Protein AF-A0A812PJ82-F1 (afdb_monomer)

Radius of gyration: 13.45 Å; Cα contacts (8 Å, |Δi|>4): 151; 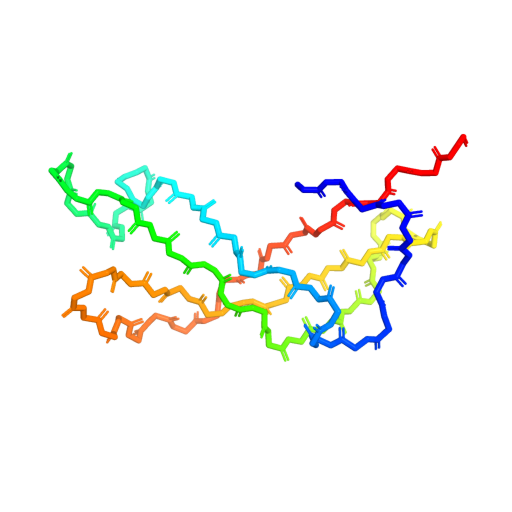chains: 1; bounding box: 36×22×34 Å

Solvent-accessible surface area (backbone atoms only — not comparable to full-atom values): 4737 Å² total; per-residue (Å²): 104,74,35,92,62,74,72,89,49,54,87,69,56,73,73,45,72,48,68,18,43,86,71,75,73,27,56,86,91,64,22,60,27,34,34,42,64,71,44,78,42,78,24,87,86,74,33,87,78,31,34,32,30,36,20,44,50,35,40,91,91,48,87,48,90,56,91,70,51,79,47,75,45,44,50,64,75,134

Structure (mmCIF, N/CA/C/O backbone):
data_AF-A0A812PJ82-F1
#
_entry.id   AF-A0A812PJ82-F1
#
loop_
_atom_site.group_PDB
_atom_site.id
_atom_site.type_symbol
_atom_site.label_atom_id
_atom_site.label_alt_id
_atom_site.label_comp_id
_atom_site.label_asym_id
_atom_site.label_entity_id
_atom_site.label_seq_id
_atom_site.pdbx_PDB_ins_code
_atom_site.Cartn_x
_atom_site.Cartn_y
_atom_site.Cartn_z
_atom_site.occupancy
_atom_sit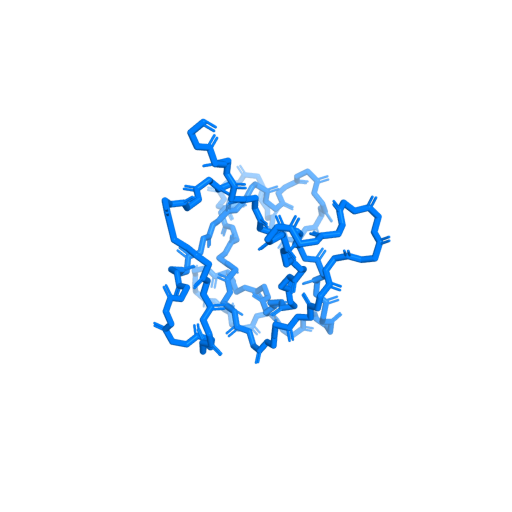e.B_iso_or_equiv
_atom_site.auth_seq_id
_atom_site.auth_comp_id
_atom_site.auth_asym_id
_atom_site.auth_atom_id
_atom_site.pdbx_PDB_model_num
ATOM 1 N N . MET A 1 1 ? 6.159 4.708 4.120 1.00 73.44 1 MET A N 1
ATOM 2 C CA . MET A 1 1 ? 7.003 3.515 3.999 1.00 73.44 1 MET A CA 1
ATOM 3 C C . MET A 1 1 ? 7.921 3.808 2.862 1.00 73.44 1 MET A C 1
ATOM 5 O O . MET A 1 1 ? 7.433 4.106 1.779 1.00 73.44 1 MET A O 1
ATOM 9 N N . THR A 1 2 ? 9.209 3.791 3.164 1.00 85.31 2 THR A N 1
ATOM 10 C CA . THR A 1 2 ? 10.267 3.928 2.177 1.00 85.31 2 THR A CA 1
ATOM 11 C C . THR A 1 2 ? 10.838 2.542 1.928 1.00 85.31 2 THR A C 1
ATOM 13 O O . THR A 1 2 ? 11.220 1.867 2.883 1.00 85.31 2 THR A O 1
ATOM 16 N N . MET A 1 3 ? 10.862 2.098 0.675 1.00 87.38 3 MET A N 1
ATOM 17 C CA . MET A 1 3 ? 11.539 0.862 0.270 1.00 87.38 3 MET A CA 1
ATOM 18 C C . MET A 1 3 ? 12.868 1.180 -0.413 1.00 87.38 3 MET A C 1
ATOM 20 O O . MET A 1 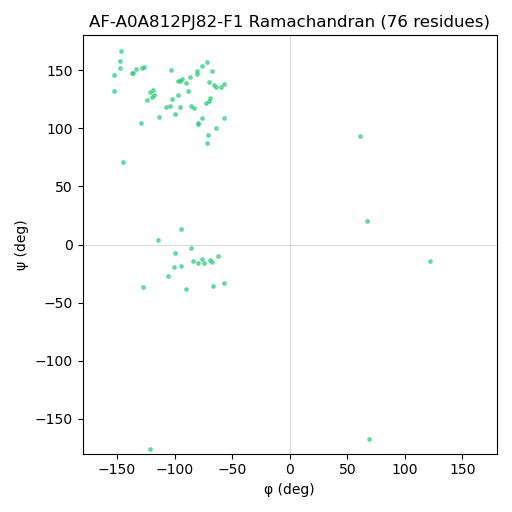3 ? 13.001 2.228 -1.036 1.00 87.38 3 MET A O 1
ATOM 24 N N . THR A 1 4 ? 13.843 0.279 -0.286 1.00 91.12 4 THR A N 1
ATOM 25 C CA . THR A 1 4 ? 15.158 0.382 -0.946 1.00 91.12 4 THR A CA 1
ATOM 26 C C . THR A 1 4 ? 15.148 -0.155 -2.376 1.00 91.12 4 THR A C 1
ATOM 28 O O . THR A 1 4 ? 16.079 0.087 -3.137 1.00 91.12 4 THR A O 1
ATOM 31 N N . ALA A 1 5 ? 14.100 -0.891 -2.746 1.00 90.50 5 ALA A N 1
ATOM 32 C CA . ALA A 1 5 ? 13.903 -1.443 -4.073 1.00 90.50 5 ALA A CA 1
ATOM 33 C C . ALA A 1 5 ? 12.451 -1.252 -4.509 1.00 90.50 5 ALA A C 1
ATOM 35 O O . ALA A 1 5 ? 11.525 -1.291 -3.693 1.00 90.50 5 ALA A O 1
ATOM 36 N N . ARG A 1 6 ? 12.263 -1.074 -5.818 1.00 92.44 6 ARG A N 1
ATOM 37 C CA . ARG A 1 6 ? 10.942 -0.961 -6.424 1.00 92.44 6 ARG A CA 1
ATOM 38 C C . ARG A 1 6 ? 10.230 -2.323 -6.370 1.00 92.44 6 ARG A C 1
ATOM 40 O O . ARG A 1 6 ? 10.767 -3.287 -6.916 1.00 92.44 6 ARG A O 1
ATOM 47 N N . PRO A 1 7 ? 9.030 -2.413 -5.775 1.00 93.31 7 PRO A N 1
ATOM 48 C CA . PRO A 1 7 ? 8.259 -3.652 -5.768 1.00 93.31 7 PRO A CA 1
ATOM 49 C C . PRO A 1 7 ? 7.740 -3.959 -7.180 1.00 93.31 7 PRO A C 1
ATOM 51 O O . PRO A 1 7 ? 7.298 -3.055 -7.898 1.00 93.31 7 PRO A O 1
ATOM 54 N N . LEU A 1 8 ? 7.784 -5.233 -7.574 1.00 92.06 8 LEU A N 1
ATOM 55 C CA . LEU A 1 8 ? 7.272 -5.701 -8.869 1.00 92.06 8 LEU A CA 1
ATOM 56 C C . LEU A 1 8 ? 5.958 -6.467 -8.710 1.00 92.06 8 LEU A C 1
ATOM 58 O O . LEU A 1 8 ? 5.141 -6.504 -9.629 1.00 92.06 8 LEU A O 1
ATOM 62 N N . LYS A 1 9 ? 5.754 -7.077 -7.542 1.00 95.50 9 LYS A N 1
ATOM 63 C CA . LYS A 1 9 ? 4.567 -7.849 -7.190 1.00 95.50 9 LYS A CA 1
ATOM 64 C C . LYS A 1 9 ? 4.011 -7.359 -5.864 1.00 95.50 9 LYS A C 1
ATOM 66 O O . LYS A 1 9 ? 4.735 -6.910 -4.982 1.00 95.50 9 LYS A O 1
ATOM 71 N N . VAL A 1 10 ? 2.702 -7.511 -5.697 1.00 94.19 10 VAL A N 1
ATOM 72 C CA . VAL A 1 10 ? 1.989 -7.161 -4.456 1.00 94.19 10 VAL A CA 1
ATOM 73 C C . VAL A 1 10 ? 2.563 -7.913 -3.250 1.00 94.19 10 VAL A C 1
ATOM 75 O O . VAL A 1 10 ? 2.632 -7.364 -2.159 1.00 94.19 10 VAL A O 1
ATOM 78 N N . THR A 1 11 ? 3.042 -9.141 -3.457 1.00 94.56 11 THR A N 1
ATOM 79 C CA . THR A 1 11 ? 3.694 -9.974 -2.434 1.00 94.56 11 THR A CA 1
ATOM 80 C C . THR A 1 11 ? 5.043 -9.439 -1.954 1.00 94.56 11 THR A C 1
ATOM 82 O O . THR A 1 11 ? 5.528 -9.893 -0.924 1.00 94.56 11 THR A O 1
ATOM 85 N N . ASP A 1 12 ? 5.649 -8.492 -2.675 1.00 93.38 12 ASP A N 1
ATOM 86 C CA . ASP A 1 12 ? 6.910 -7.856 -2.276 1.00 93.38 12 ASP A CA 1
ATOM 87 C C . ASP A 1 12 ? 6.673 -6.762 -1.216 1.00 93.38 12 ASP A C 1
ATOM 89 O O . ASP A 1 12 ? 7.606 -6.296 -0.558 1.00 93.38 12 ASP A O 1
ATOM 93 N N . LEU A 1 13 ? 5.418 -6.329 -1.058 1.00 93.25 13 LEU A N 1
ATOM 94 C CA . LEU A 1 13 ? 5.005 -5.287 -0.129 1.00 93.25 13 LEU A CA 1
ATOM 95 C C . LEU A 1 13 ? 4.641 -5.881 1.232 1.00 93.25 13 LEU A C 1
ATOM 97 O O . LEU A 1 13 ? 3.964 -6.904 1.336 1.00 93.25 13 LEU A O 1
ATOM 101 N N . LYS A 1 14 ? 5.048 -5.190 2.298 1.00 91.75 14 LYS A N 1
ATOM 102 C CA . LYS A 1 14 ? 4.658 -5.543 3.666 1.00 91.75 14 LYS A CA 1
ATOM 103 C C . LYS A 1 14 ? 3.253 -5.017 3.957 1.00 91.75 14 LYS A C 1
ATOM 105 O O . LYS A 1 14 ? 2.885 -3.944 3.481 1.00 91.75 14 LYS A O 1
ATOM 110 N N . VAL A 1 15 ? 2.499 -5.756 4.772 1.00 91.06 15 VAL A N 1
ATOM 111 C CA . VAL A 1 15 ? 1.304 -5.207 5.426 1.00 91.06 15 VAL A CA 1
ATOM 112 C C . VAL A 1 15 ? 1.750 -4.035 6.282 1.00 91.06 15 VAL A C 1
ATOM 114 O O . VAL A 1 15 ? 2.777 -4.114 6.962 1.00 91.06 15 VAL A O 1
ATOM 117 N N . TRP A 1 16 ? 0.996 -2.950 6.212 1.00 92.00 16 TRP A N 1
ATOM 118 C CA . TRP A 1 16 ? 1.278 -1.758 6.993 1.00 92.00 16 TRP A CA 1
ATOM 119 C C . TRP A 1 16 ? 0.088 -1.419 7.883 1.00 92.00 16 TRP A C 1
ATOM 121 O O . TRP A 1 16 ? -0.866 -2.187 7.949 1.00 92.00 16 TRP A O 1
ATOM 131 N N . ASN A 1 17 ? 0.154 -0.310 8.600 1.00 90.69 17 ASN A N 1
ATOM 132 C CA . ASN A 1 17 ? -0.867 0.108 9.537 1.00 90.69 17 ASN A CA 1
ATOM 133 C C . ASN A 1 17 ? -0.953 1.634 9.572 1.00 90.69 17 ASN A C 1
ATOM 135 O O . ASN A 1 17 ? -0.012 2.339 9.195 1.00 90.69 17 ASN A O 1
ATOM 139 N N . TYR A 1 18 ? -2.098 2.126 10.018 1.00 88.00 18 TYR A N 1
ATOM 140 C CA . TYR A 1 18 ? -2.334 3.530 10.321 1.00 88.00 18 TYR A CA 1
ATOM 141 C C . TYR A 1 18 ? -3.307 3.647 11.497 1.00 88.00 18 TYR A C 1
ATOM 143 O O . TYR A 1 18 ? -3.955 2.673 11.887 1.00 88.00 18 TYR A O 1
ATOM 151 N N . ASP A 1 19 ? -3.391 4.850 12.060 1.00 88.69 19 ASP A N 1
ATOM 152 C CA . ASP A 1 19 ? -4.380 5.189 13.078 1.00 88.69 19 ASP A CA 1
ATOM 153 C C . ASP A 1 19 ? -5.739 5.482 12.419 1.00 88.69 19 ASP A C 1
ATOM 155 O O . ASP A 1 19 ? -5.944 6.536 11.812 1.00 88.69 19 ASP A O 1
ATOM 159 N N . GLY A 1 20 ? -6.662 4.531 12.531 1.00 86.06 20 GLY A N 1
ATOM 160 C CA . GLY A 1 20 ? -8.016 4.600 11.990 1.00 86.06 20 GLY A CA 1
ATOM 161 C C . GLY A 1 20 ? -8.973 5.483 12.790 1.00 86.06 20 GLY A C 1
ATOM 162 O O . GLY A 1 20 ? -10.043 5.815 12.280 1.00 86.06 20 GLY A O 1
ATOM 163 N N . SER A 1 21 ? -8.617 5.913 14.007 1.00 82.94 21 SER A N 1
ATOM 164 C CA . SER A 1 21 ? -9.469 6.844 14.768 1.00 82.94 21 SER A CA 1
ATOM 165 C C . SER A 1 21 ? -9.548 8.214 14.093 1.00 82.94 21 SER A C 1
ATOM 167 O O . SER A 1 21 ? -10.618 8.817 14.011 1.00 82.94 21 SER A O 1
ATOM 169 N N . SER A 1 22 ? -8.441 8.641 13.484 1.00 82.56 22 SER A N 1
ATOM 170 C CA . SER A 1 22 ? -8.337 9.877 12.704 1.00 82.56 22 SER A CA 1
ATOM 171 C C . SER A 1 22 ? -9.121 9.843 11.382 1.00 82.56 22 SER A C 1
ATOM 173 O O . SER A 1 22 ? -9.324 10.884 10.759 1.00 82.56 22 SER A O 1
ATOM 175 N N . THR A 1 23 ? -9.577 8.666 10.944 1.00 82.19 23 THR A N 1
ATOM 176 C CA . THR A 1 23 ? -10.378 8.483 9.722 1.00 82.19 23 THR A CA 1
ATOM 177 C C . THR A 1 23 ? -11.799 7.989 10.005 1.00 82.19 23 THR A C 1
ATOM 179 O O . THR A 1 23 ? -12.549 7.729 9.066 1.00 82.19 23 THR A O 1
ATOM 182 N N . GLY A 1 24 ? -12.184 7.851 11.281 1.00 79.25 24 GLY A N 1
ATOM 183 C CA . GLY A 1 24 ? -13.482 7.300 11.685 1.00 79.25 24 GLY A CA 1
ATOM 184 C C . GLY A 1 24 ? -13.658 5.813 11.354 1.00 79.25 24 GLY A C 1
ATOM 185 O O . GLY A 1 24 ? -14.787 5.339 11.264 1.00 79.25 24 GLY A O 1
ATOM 186 N N . GLN A 1 25 ? -12.561 5.081 11.134 1.00 76.69 25 GLN A N 1
ATOM 187 C CA . GLN A 1 25 ? -12.564 3.660 10.759 1.00 76.69 25 GLN A CA 1
ATOM 188 C C . GLN A 1 25 ? -12.287 2.719 11.935 1.00 76.69 25 GLN A C 1
ATOM 190 O O . GLN A 1 25 ? -12.382 1.505 11.772 1.00 76.69 25 GLN A O 1
ATOM 195 N N . ALA A 1 26 ? -11.937 3.255 13.103 1.00 76.44 26 ALA A N 1
ATOM 196 C CA . ALA A 1 26 ? -11.727 2.478 14.313 1.00 76.44 26 ALA A CA 1
ATOM 197 C C . ALA A 1 26 ? -11.996 3.326 15.565 1.00 76.44 26 ALA A C 1
ATOM 199 O O . ALA A 1 26 ? -11.706 4.523 15.586 1.00 76.44 26 ALA A O 1
ATOM 200 N N . ASP A 1 27 ? -12.526 2.701 16.616 1.00 74.19 27 ASP A N 1
ATOM 201 C CA . ASP A 1 27 ? -12.735 3.361 17.906 1.00 74.19 27 ASP A CA 1
ATOM 202 C C . ASP A 1 27 ? -11.400 3.702 18.582 1.00 74.19 27 ASP A C 1
ATOM 204 O O . ASP A 1 27 ? -10.411 2.976 18.466 1.00 74.19 27 ASP A O 1
ATOM 208 N N . GLY A 1 28 ? -11.378 4.785 19.366 1.00 65.50 28 GLY A N 1
ATOM 209 C CA . GLY A 1 28 ? -10.156 5.319 19.984 1.00 65.50 28 GLY A CA 1
ATOM 210 C C . GLY A 1 28 ? -9.441 4.391 20.980 1.00 65.50 28 GLY A C 1
ATOM 211 O O . GLY A 1 28 ? -8.332 4.698 21.402 1.00 65.50 28 GLY A O 1
ATOM 212 N N . HIS A 1 29 ? -10.044 3.265 21.376 1.00 67.88 29 HIS A N 1
ATOM 213 C CA . HIS A 1 29 ? -9.419 2.273 22.264 1.00 67.88 29 HIS A CA 1
ATOM 214 C C . HIS A 1 29 ? -8.725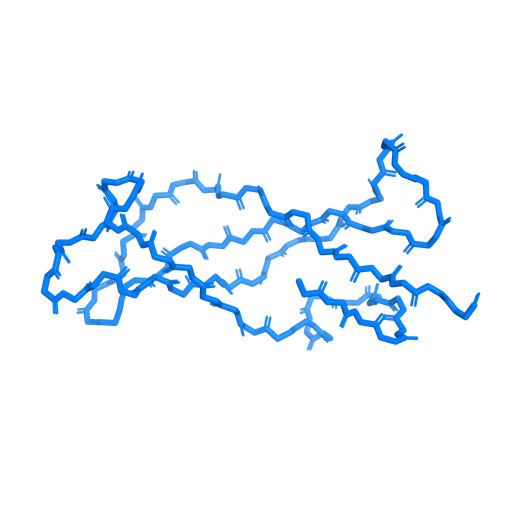 1.123 21.516 1.00 67.88 29 HIS A C 1
ATOM 216 O O . HIS A 1 29 ? -7.872 0.457 22.099 1.00 67.88 29 HIS A O 1
ATOM 222 N N . ASN A 1 30 ? -9.048 0.906 20.237 1.00 70.62 30 ASN A N 1
ATOM 223 C CA . ASN A 1 30 ? -8.341 -0.020 19.353 1.00 70.62 30 ASN A CA 1
ATOM 224 C C . ASN A 1 30 ? -8.318 0.564 1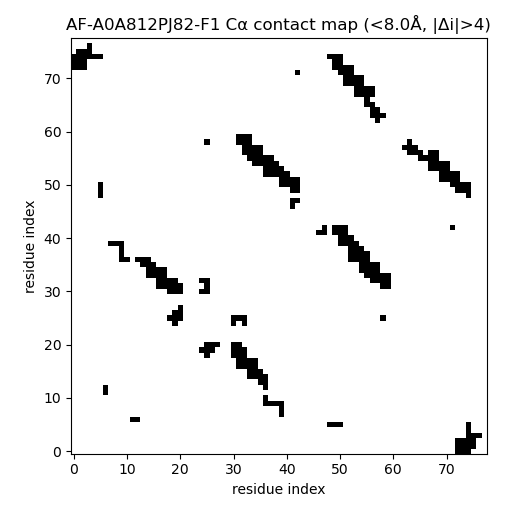7.939 1.00 70.62 30 ASN A C 1
ATOM 226 O O . ASN A 1 30 ? -9.043 0.113 17.047 1.00 70.62 30 ASN A O 1
ATOM 230 N N . SER A 1 31 ? -7.520 1.618 17.780 1.00 80.56 31 SER A N 1
ATOM 231 C CA . SER A 1 31 ? -7.534 2.443 16.580 1.00 80.56 31 SER A CA 1
ATOM 232 C C . SER A 1 31 ? -6.639 1.923 15.456 1.00 80.56 31 SER A C 1
ATOM 234 O O . SER A 1 31 ? -6.612 2.509 14.378 1.00 80.56 31 SER A O 1
ATOM 236 N N . GLU A 1 32 ? -5.904 0.832 15.673 1.00 84.94 32 GLU A N 1
ATOM 237 C CA . GLU A 1 32 ? -5.003 0.296 14.660 1.00 84.94 32 GLU A CA 1
ATOM 238 C C . GLU A 1 32 ? -5.782 -0.373 13.522 1.00 84.94 32 GLU A C 1
ATOM 240 O O . GLU A 1 32 ? -6.532 -1.335 13.719 1.00 84.94 32 GLU A O 1
ATOM 245 N N . VAL A 1 33 ? -5.556 0.121 12.304 1.00 85.38 33 VAL A N 1
ATOM 246 C CA . VAL A 1 33 ? -6.086 -0.470 11.076 1.00 85.38 33 VAL A CA 1
ATOM 247 C C . VAL A 1 33 ? -4.924 -0.911 10.203 1.00 85.38 33 VAL A C 1
ATOM 249 O O . VAL A 1 33 ? -4.000 -0.147 9.922 1.00 85.38 33 VAL A O 1
ATOM 252 N N . LEU A 1 34 ? -4.972 -2.165 9.769 1.00 89.00 34 LEU A N 1
ATOM 253 C CA . LEU A 1 34 ? -3.984 -2.785 8.903 1.00 89.00 34 LEU A CA 1
ATOM 254 C C . LEU A 1 34 ? -4.305 -2.516 7.436 1.00 89.00 34 LEU A C 1
ATOM 256 O O . LEU A 1 34 ? -5.456 -2.534 7.016 1.00 89.00 34 LEU A O 1
ATOM 260 N N . LEU A 1 35 ? -3.263 -2.340 6.639 1.00 91.12 35 LEU A N 1
ATOM 261 C CA . LEU A 1 35 ? -3.311 -2.086 5.210 1.00 91.12 35 LEU A CA 1
ATOM 262 C C . LEU A 1 35 ? -2.714 -3.272 4.482 1.00 91.12 35 LEU A C 1
ATOM 264 O O . LEU A 1 35 ? -1.499 -3.492 4.526 1.00 91.12 35 LEU A O 1
ATOM 268 N N . LYS A 1 36 ? -3.566 -4.034 3.802 1.00 91.12 36 LYS A N 1
ATOM 269 C CA . LYS A 1 36 ? -3.148 -5.198 3.028 1.00 91.12 36 LYS A CA 1
ATOM 270 C C . LYS A 1 36 ? -3.040 -4.838 1.544 1.00 91.12 36 LYS A C 1
ATOM 272 O O . LYS A 1 36 ? -4.074 -4.616 0.918 1.00 91.12 36 LYS A O 1
ATOM 277 N N . PRO A 1 37 ? -1.832 -4.826 0.953 1.00 94.50 37 PRO A N 1
ATOM 278 C CA . PRO A 1 37 ? -1.648 -4.508 -0.460 1.00 94.50 37 PRO A CA 1
ATOM 279 C C . PRO A 1 37 ? -2.449 -5.436 -1.385 1.00 94.50 37 PRO A C 1
ATOM 281 O O . PRO A 1 37 ? -2.482 -6.652 -1.172 1.00 94.50 37 PRO A O 1
ATOM 284 N N . ARG A 1 38 ? -3.066 -4.870 -2.430 1.00 94.25 38 ARG A N 1
ATOM 285 C CA . ARG A 1 38 ? -3.865 -5.593 -3.439 1.00 94.25 38 ARG A CA 1
ATOM 286 C C . ARG A 1 38 ? -3.449 -5.322 -4.875 1.00 94.25 38 ARG A C 1
ATOM 288 O O . ARG A 1 38 ? -3.482 -6.248 -5.680 1.00 94.25 38 ARG A O 1
ATOM 295 N N . ALA A 1 39 ? -3.045 -4.096 -5.193 1.00 94.75 39 ALA A N 1
ATOM 296 C CA . ALA A 1 39 ? -2.599 -3.733 -6.534 1.00 94.75 39 ALA A CA 1
ATOM 297 C C . ALA A 1 39 ? -1.511 -2.655 -6.492 1.00 94.75 39 ALA A C 1
ATOM 299 O O . ALA A 1 39 ? -1.462 -1.849 -5.563 1.00 94.75 39 ALA A O 1
ATOM 300 N N . ILE A 1 40 ? -0.646 -2.658 -7.507 1.00 95.62 40 ILE A N 1
ATOM 301 C CA . ILE A 1 40 ? 0.448 -1.699 -7.688 1.00 95.62 40 ILE A CA 1
ATOM 302 C C . ILE A 1 40 ? 0.212 -0.945 -8.995 1.00 95.62 40 ILE A C 1
ATOM 304 O O . ILE A 1 40 ? -0.035 -1.560 -10.031 1.00 95.62 40 ILE A O 1
ATOM 308 N N . PHE A 1 41 ? 0.350 0.375 -8.948 1.00 95.38 41 PHE A N 1
ATOM 309 C CA . PHE A 1 41 ? 0.253 1.271 -10.094 1.00 95.38 41 PHE A CA 1
ATOM 310 C C . PHE A 1 41 ? 1.498 2.153 -10.175 1.00 95.38 41 PHE A C 1
ATOM 312 O O . PHE A 1 41 ? 2.124 2.456 -9.159 1.00 95.38 41 PHE A O 1
ATOM 319 N N . ASN A 1 42 ? 1.857 2.596 -11.379 1.00 95.00 42 ASN A N 1
ATOM 320 C CA . ASN A 1 42 ? 2.871 3.640 -11.528 1.00 95.00 42 ASN A CA 1
ATOM 321 C C . ASN A 1 42 ? 2.358 4.932 -10.887 1.00 95.00 42 ASN A C 1
ATOM 323 O O . ASN A 1 42 ? 1.203 5.291 -11.104 1.00 95.00 42 ASN A O 1
ATOM 327 N N . ASP A 1 43 ? 3.201 5.621 -10.120 1.00 95.50 43 ASP A N 1
ATOM 328 C CA . ASP A 1 43 ? 2.855 6.925 -9.554 1.00 95.50 43 ASP A CA 1
ATOM 329 C C . ASP A 1 43 ? 2.954 8.001 -10.657 1.00 95.50 43 ASP A C 1
ATOM 331 O O . ASP A 1 43 ? 4.066 8.303 -11.103 1.00 95.50 43 ASP A O 1
ATOM 335 N N . PRO A 1 44 ? 1.830 8.571 -11.141 1.00 94.00 44 PRO A N 1
ATOM 336 C CA . PRO A 1 44 ? 1.854 9.548 -12.228 1.00 94.00 44 PRO A CA 1
ATOM 337 C C . PRO A 1 44 ? 2.367 10.920 -11.773 1.00 94.00 44 PRO A C 1
ATOM 339 O O . PRO A 1 44 ? 2.706 11.745 -12.616 1.00 94.00 44 PRO A O 1
ATOM 342 N N . PHE A 1 45 ? 2.418 11.177 -10.464 1.00 95.12 45 PHE A N 1
ATOM 343 C CA . PHE A 1 45 ? 2.833 12.463 -9.910 1.00 95.12 45 PHE A CA 1
ATOM 344 C C . PHE A 1 45 ? 4.336 12.500 -9.666 1.00 95.12 45 PHE A C 1
ATOM 346 O O . PHE A 1 45 ? 4.978 13.523 -9.891 1.00 95.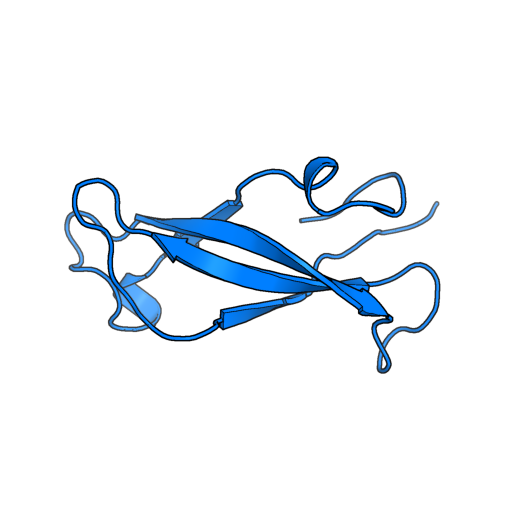12 45 PHE A O 1
ATOM 353 N N . ARG A 1 46 ? 4.903 11.381 -9.209 1.00 91.88 46 ARG A N 1
ATOM 354 C CA . ARG A 1 46 ? 6.338 11.286 -8.904 1.00 91.88 46 ARG A CA 1
ATOM 355 C C . ARG A 1 46 ? 7.159 10.612 -9.991 1.00 91.88 46 ARG A C 1
ATOM 357 O O . ARG A 1 46 ? 8.370 10.791 -10.021 1.00 91.88 46 ARG A O 1
ATOM 364 N N . GLY A 1 47 ? 6.523 9.846 -10.873 1.00 92.81 47 GLY A N 1
ATOM 365 C CA . GLY A 1 47 ? 7.210 9.109 -11.926 1.00 92.81 47 GLY A CA 1
ATOM 366 C C . GLY A 1 47 ? 8.068 7.955 -11.399 1.00 92.81 47 GLY A C 1
ATOM 367 O O . GLY A 1 47 ? 7.963 7.518 -10.253 1.00 92.81 47 GLY A O 1
ATOM 368 N N . TYR A 1 48 ? 8.920 7.414 -12.269 1.00 92.00 48 TYR A N 1
ATOM 369 C CA . TYR A 1 48 ? 9.825 6.315 -11.928 1.00 92.00 48 TYR A CA 1
ATOM 370 C C . TYR A 1 48 ? 10.871 6.759 -10.880 1.00 92.00 48 TYR A C 1
ATOM 372 O O . TYR A 1 48 ? 11.434 7.837 -11.051 1.00 92.00 48 TYR A O 1
ATOM 380 N N . PRO A 1 49 ? 11.196 5.950 -9.845 1.00 93.56 49 PRO A N 1
ATOM 381 C CA . PRO A 1 49 ? 10.802 4.553 -9.608 1.00 93.56 49 PRO A CA 1
ATOM 382 C C . PRO A 1 49 ? 9.563 4.368 -8.709 1.00 93.56 49 PRO A C 1
ATOM 384 O O . PRO A 1 49 ? 9.319 3.257 -8.236 1.00 93.56 49 PRO A O 1
ATOM 387 N N . HIS A 1 50 ? 8.798 5.426 -8.444 1.00 94.75 50 HIS A N 1
ATOM 388 C CA . HIS A 1 50 ? 7.729 5.429 -7.447 1.00 94.75 50 HIS A CA 1
ATOM 389 C C . HIS A 1 50 ? 6.458 4.705 -7.912 1.00 94.75 50 HIS A C 1
ATOM 391 O O . HIS A 1 50 ? 6.159 4.603 -9.107 1.00 94.75 50 HIS A O 1
ATOM 397 N N . VAL A 1 51 ? 5.703 4.193 -6.937 1.00 95.56 51 VAL A N 1
ATOM 398 C CA . VAL A 1 51 ? 4.474 3.430 -7.167 1.00 95.56 51 VAL A CA 1
ATOM 399 C C . VAL A 1 51 ? 3.366 3.852 -6.203 1.00 95.56 51 VAL A C 1
ATOM 401 O O . VAL A 1 51 ? 3.613 4.185 -5.045 1.00 95.56 51 VAL A O 1
ATOM 404 N N . MET A 1 52 ? 2.122 3.785 -6.666 1.00 95.44 52 MET A N 1
ATOM 405 C CA . MET A 1 52 ? 0.936 3.858 -5.813 1.00 95.44 52 MET A CA 1
ATOM 406 C C . MET A 1 52 ? 0.440 2.449 -5.515 1.00 95.44 52 MET A C 1
ATOM 408 O O . MET A 1 52 ? 0.447 1.588 -6.397 1.00 95.44 52 MET A O 1
ATOM 412 N N . VAL A 1 53 ? -0.002 2.210 -4.284 1.00 95.31 53 VAL A N 1
ATOM 413 C CA . VAL A 1 53 ? -0.494 0.901 -3.857 1.00 95.31 53 VAL A CA 1
ATOM 414 C C . VAL A 1 53 ? -1.942 1.036 -3.411 1.00 95.31 53 VAL A C 1
ATOM 416 O O . VAL A 1 53 ? -2.281 1.857 -2.565 1.00 95.31 53 VAL A O 1
ATOM 419 N N . LEU A 1 54 ? -2.815 0.214 -3.981 1.00 93.75 54 LEU A N 1
ATOM 420 C CA . LEU A 1 54 ? -4.172 0.050 -3.471 1.00 93.75 54 LEU A CA 1
ATOM 421 C C . LEU A 1 54 ? -4.162 -1.052 -2.413 1.00 93.75 54 LEU A C 1
ATOM 423 O O . LEU A 1 54 ? -3.592 -2.124 -2.658 1.00 93.75 54 LEU A O 1
ATOM 427 N N . ALA A 1 55 ? -4.776 -0.796 -1.261 1.00 92.56 55 ALA A N 1
ATOM 428 C CA . ALA A 1 55 ? -4.820 -1.730 -0.146 1.00 92.56 55 ALA A CA 1
ATOM 429 C C . ALA A 1 55 ? -6.234 -1.860 0.440 1.00 92.56 55 ALA A C 1
ATOM 431 O O . ALA A 1 55 ? -7.022 -0.914 0.414 1.00 92.56 55 ALA A O 1
ATOM 432 N N . ASP A 1 56 ? -6.523 -3.031 1.006 1.00 89.94 56 ASP A N 1
ATOM 433 C CA . ASP A 1 56 ? -7.680 -3.208 1.887 1.00 89.94 56 ASP A CA 1
ATOM 434 C C . ASP A 1 56 ? -7.340 -2.693 3.289 1.00 89.94 56 ASP A C 1
ATOM 436 O O . A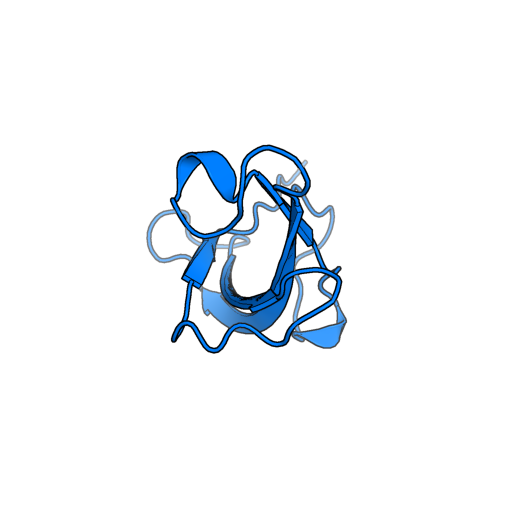SP A 1 56 ? -6.194 -2.828 3.729 1.00 89.94 56 ASP A O 1
ATOM 440 N N . ALA A 1 57 ? -8.344 -2.198 4.010 1.00 86.75 57 ALA A N 1
ATOM 441 C CA . ALA A 1 57 ? -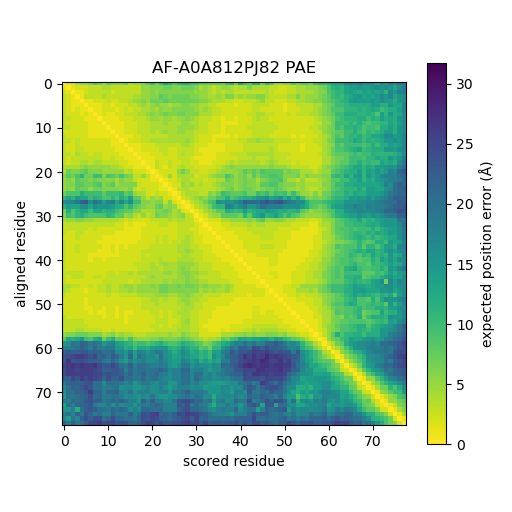8.239 -1.778 5.405 1.00 86.75 57 ALA A CA 1
ATOM 442 C C . ALA A 1 57 ? -8.873 -2.830 6.335 1.00 86.75 57 ALA A C 1
ATOM 444 O O . ALA A 1 57 ? -10.051 -3.143 6.192 1.00 86.75 57 ALA A O 1
ATOM 445 N N . TRP A 1 58 ? -8.105 -3.420 7.254 1.00 79.56 58 TRP A N 1
ATOM 446 C CA . TRP A 1 58 ? -8.551 -4.497 8.154 1.00 79.56 58 TRP A CA 1
ATOM 447 C C . TRP A 1 58 ? -8.374 -4.077 9.618 1.00 79.56 58 TRP A C 1
ATOM 449 O O . TRP A 1 58 ? -7.282 -3.661 9.994 1.00 79.56 58 TRP A O 1
ATOM 459 N N . GLN A 1 59 ? -9.387 -4.242 10.473 1.00 72.50 59 GLN A N 1
ATOM 460 C CA . GLN A 1 59 ? -9.232 -4.036 11.918 1.00 72.50 59 GLN A CA 1
ATOM 461 C C . GLN A 1 59 ? -8.944 -5.374 12.614 1.00 72.50 59 GLN A C 1
ATOM 463 O O . GLN A 1 59 ? -9.507 -6.415 12.257 1.00 72.50 59 GLN A O 1
ATOM 468 N N . ALA A 1 60 ? -8.058 -5.370 13.612 1.00 58.38 60 ALA A N 1
ATOM 469 C CA . ALA A 1 60 ? -7.758 -6.563 14.398 1.00 58.38 60 ALA A CA 1
ATOM 470 C C . ALA A 1 60 ? -9.011 -7.010 15.178 1.00 58.38 60 ALA A C 1
ATOM 472 O O . ALA A 1 60 ? -9.356 -6.427 16.202 1.00 58.38 60 ALA A O 1
ATOM 473 N N . GLY A 1 61 ? -9.708 -8.029 14.665 1.00 51.44 61 GLY A N 1
ATOM 474 C CA . GLY A 1 61 ? -10.908 -8.614 15.278 1.00 51.44 61 GLY A CA 1
ATOM 475 C C . GLY A 1 61 ? -12.171 -8.587 14.411 1.00 51.44 61 GLY A C 1
ATOM 476 O O . GLY A 1 61 ? -13.103 -9.329 14.708 1.00 51.44 61 GLY A O 1
ATOM 477 N N . ALA A 1 62 ? -12.202 -7.814 13.318 1.00 43.53 62 ALA A N 1
ATOM 478 C CA . ALA A 1 62 ? -13.322 -7.799 12.377 1.00 43.53 62 ALA A CA 1
ATOM 479 C C . ALA A 1 62 ? -12.860 -7.399 10.967 1.00 43.53 62 ALA A C 1
ATOM 481 O O . ALA A 1 62 ? -12.152 -6.411 10.773 1.00 43.53 62 ALA A O 1
ATOM 482 N N . PHE A 1 63 ? -13.281 -8.170 9.963 1.00 42.38 63 PHE A N 1
ATOM 483 C CA . PHE A 1 63 ? -13.086 -7.824 8.558 1.00 42.38 63 PHE A CA 1
ATOM 484 C C . PHE A 1 63 ? -14.016 -6.650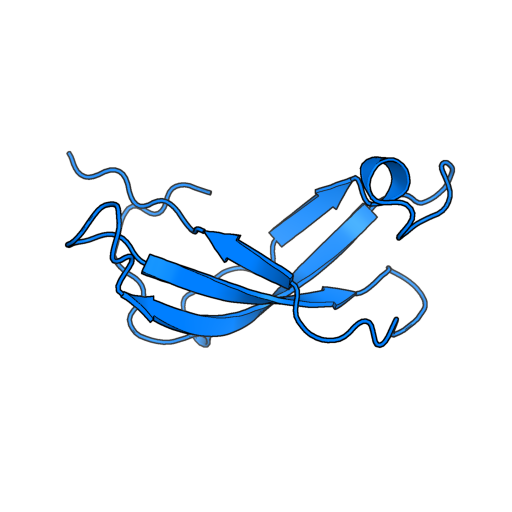 8.226 1.00 42.38 63 PHE A C 1
ATOM 486 O O . PHE A 1 63 ? -15.200 -6.843 7.955 1.00 42.38 63 PHE A O 1
ATOM 493 N N . LEU A 1 64 ? -13.508 -5.422 8.315 1.00 45.16 64 LEU A N 1
ATOM 494 C CA . LEU A 1 64 ? -14.254 -4.240 7.901 1.00 45.16 64 LEU A CA 1
ATOM 495 C C . LEU A 1 64 ? -14.163 -4.126 6.377 1.00 45.16 64 LEU A C 1
ATOM 497 O O . LEU A 1 64 ? -13.134 -3.744 5.830 1.00 45.16 64 LEU A O 1
ATOM 501 N N . PHE A 1 65 ? -15.236 -4.484 5.673 1.00 36.09 65 PHE A N 1
ATOM 502 C CA . PHE A 1 65 ? -15.370 -4.182 4.250 1.00 36.09 65 PHE A CA 1
ATOM 503 C C . PHE A 1 65 ? -15.626 -2.676 4.085 1.00 36.09 65 PHE A C 1
ATOM 505 O O . PHE A 1 65 ? -16.772 -2.240 4.044 1.00 36.09 65 PHE A O 1
ATOM 512 N N . TYR A 1 66 ? -14.562 -1.877 4.003 1.00 44.75 66 TYR A N 1
ATOM 513 C CA . TYR A 1 66 ? -14.619 -0.567 3.357 1.00 44.75 66 TYR A CA 1
ATOM 514 C C . TYR A 1 66 ? -13.866 -0.663 2.029 1.00 44.75 66 TYR A C 1
ATOM 516 O O . TYR A 1 66 ? -12.683 -0.997 1.988 1.00 44.75 66 TYR A O 1
ATOM 524 N N . GLU A 1 67 ? -14.590 -0.428 0.940 1.00 41.41 67 GLU A N 1
ATOM 525 C CA . GLU A 1 67 ? -14.098 -0.456 -0.437 1.00 41.41 67 GLU A CA 1
ATOM 526 C C . GLU A 1 67 ? -12.918 0.524 -0.625 1.00 41.41 67 GLU A C 1
ATOM 528 O O . GLU A 1 67 ? -13.099 1.738 -0.614 1.00 41.41 67 GLU A O 1
ATOM 533 N N . GLY A 1 68 ? -11.709 -0.028 -0.795 1.00 46.00 68 GLY A N 1
ATOM 534 C CA . GLY A 1 68 ? -10.547 0.570 -1.468 1.00 46.00 68 GLY A CA 1
ATOM 535 C C . GLY A 1 68 ? -9.959 1.869 -0.898 1.00 46.00 68 GLY A C 1
ATOM 536 O O . GLY A 1 68 ? -10.301 2.959 -1.350 1.00 46.00 68 GLY A O 1
ATOM 537 N N . LEU A 1 69 ? -8.941 1.763 -0.032 1.00 50.81 69 LEU A N 1
ATOM 538 C CA . LEU A 1 69 ? -8.084 2.901 0.329 1.00 50.81 69 LEU A CA 1
ATOM 539 C C . LEU A 1 69 ? -6.813 2.896 -0.550 1.00 50.81 69 LEU A C 1
ATOM 541 O O . LEU A 1 69 ? -6.018 1.952 -0.519 1.00 50.81 69 LEU A O 1
ATOM 545 N N . LEU A 1 70 ? -6.604 3.944 -1.355 1.00 47.09 70 LEU A N 1
ATOM 546 C CA . LEU A 1 70 ? -5.373 4.129 -2.135 1.00 47.09 70 LEU A CA 1
ATOM 547 C C . LEU A 1 70 ? -4.300 4.775 -1.245 1.00 47.09 70 LEU A C 1
ATOM 549 O O . LEU A 1 70 ? -4.468 5.912 -0.808 1.00 47.09 70 LEU A O 1
ATOM 553 N N . LEU A 1 71 ? -3.181 4.090 -1.001 1.00 52.41 71 LEU A N 1
ATOM 554 C CA . LEU A 1 71 ? -2.050 4.637 -0.246 1.00 52.41 71 LEU A CA 1
ATOM 555 C C . LEU A 1 71 ? -0.753 4.581 -1.062 1.00 52.41 71 LEU A C 1
ATOM 557 O O . LEU A 1 71 ? -0.305 3.536 -1.527 1.00 52.41 71 LEU A O 1
ATOM 561 N N . GLY A 1 72 ? -0.109 5.735 -1.236 1.00 42.78 72 GLY A N 1
ATOM 562 C CA . GLY A 1 72 ? 1.174 5.832 -1.934 1.00 42.78 72 GLY A CA 1
ATOM 563 C C . GLY A 1 72 ? 2.316 5.196 -1.132 1.00 42.78 72 GLY A C 1
ATOM 564 O O . GLY A 1 72 ? 2.546 5.571 0.020 1.00 42.78 72 GLY A O 1
ATOM 565 N N . VAL A 1 73 ? 3.066 4.269 -1.740 1.00 45.16 73 VAL A N 1
ATOM 566 C CA . VAL A 1 73 ? 4.300 3.710 -1.160 1.00 45.16 73 VAL A CA 1
ATOM 567 C C . VAL A 1 73 ? 5.496 4.452 -1.747 1.00 45.16 73 VAL A C 1
ATOM 569 O O . VAL A 1 73 ? 5.636 4.614 -2.955 1.00 45.16 73 VAL A O 1
ATOM 572 N N . TYR A 1 74 ? 6.372 4.935 -0.872 1.00 39.34 74 TYR A N 1
ATOM 573 C CA . TYR A 1 74 ? 7.521 5.744 -1.246 1.00 39.34 74 TYR A CA 1
ATOM 574 C C . TYR A 1 74 ? 8.727 4.811 -1.429 1.00 39.34 74 TYR A C 1
ATOM 576 O O . TYR A 1 74 ? 8.917 3.843 -0.699 1.00 39.34 74 TYR A O 1
ATOM 584 N N . CYS A 1 75 ? 9.570 5.090 -2.411 1.00 33.03 75 CYS A N 1
ATOM 585 C CA . CYS A 1 75 ? 10.868 4.444 -2.596 1.00 33.03 75 CYS A CA 1
ATOM 586 C C . CYS A 1 75 ? 11.841 5.601 -2.750 1.00 33.03 75 CYS A C 1
ATOM 588 O O . CYS A 1 75 ? 11.772 6.289 -3.761 1.00 33.03 75 CYS A O 1
ATOM 590 N N . GLN A 1 76 ? 12.643 5.910 -1.734 1.00 28.62 76 GLN A N 1
ATOM 591 C CA . GLN A 1 76 ? 13.696 6.906 -1.902 1.00 28.62 76 GLN A CA 1
ATOM 592 C C . GLN A 1 76 ? 14.906 6.177 -2.470 1.00 28.62 76 GLN A C 1
ATOM 594 O O . GLN A 1 76 ? 15.378 5.204 -1.885 1.00 28.62 76 GLN A O 1
ATOM 599 N N . GLY A 1 77 ? 15.312 6.602 -3.665 1.00 34.41 77 GLY A N 1
ATOM 600 C CA . GLY A 1 77 ? 16.597 6.236 -4.237 1.00 34.41 77 GLY A CA 1
ATOM 601 C C . GLY A 1 77 ? 17.727 6.954 -3.504 1.00 34.41 77 GLY A C 1
ATOM 602 O O . GLY A 1 77 ? 17.493 7.972 -2.852 1.00 34.41 77 GLY A O 1
ATOM 603 N N . LEU A 1 78 ? 18.911 6.352 -3.612 1.00 36.50 78 LEU A N 1
ATOM 604 C CA . LEU A 1 78 ? 20.220 6.918 -3.278 1.00 36.50 78 LEU A CA 1
ATOM 605 C C . LEU A 1 78 ? 20.397 8.352 -3.794 1.00 36.50 78 LEU A C 1
ATOM 607 O O . LEU A 1 78 ? 19.885 8.636 -4.902 1.00 36.50 78 LEU A O 1
#

Secondary structure (DSSP, 8-state):
-EESS--SSGGGSPPEEEESGGGTSS-TTS-EEEEEEEEEEE-TTT-TT-EEEEEEEEETTB------EEEEEEE---

Nearest PDB structures (foldseek):
  7evt-assembly1_I  TM=9.651E-01  e=7.715E-04  Homo sapiens
  7evt-assembly1_F  TM=9.604E-01  e=6.091E-04  Homo sapiens
  7evt-assembly1_C  TM=9.728E-01  e=1.100E-03  Homo sapiens
  7evt-assembly1_J  TM=9.627E-01  e=9.212E-04  Homo sapiens
  2ojw-assembly1_C-2  TM=9.595E-01  e=1.037E-03  Homo sapiens

Mean predicted aligned error: 8.51 Å

pLDDT: mean 77.24, std 20.81, range [28.62, 95.62]

Sequence (78 aa):
MTMTARPLKVTDLKVWNYDGSSTGQADGHNSEVLLKPRAIFNDPFRGYPHVMVLADAWQAGAFLFYEGLLLGVYCQGL

Foldseek 3Di:
DADQDQDPDLVVDDWDWDQQVVVVNDDPVQRIKIWRFDDWAADPVPGPPWIKTKTQIQGDPDRDPDPIDIGTYHYDYD